Protein AF-A0A8S0SWW7-F1 (afdb_monomer)

Foldseek 3Di:
DDDPDPDLVVLVVVLVVLLVVLLVVLVVVVVPPPLSVQSVPDDDLVSNLVSLVCLLCVAPDDDPDDDDDDRDHHCCVVPVPSNLSSVLSQLSSCLNPVVSCVVCVVVLLVQCPDPDPVSVQSSLSSNLSCCLRPNVPPCPVSLVVQCVPPDPSSNVSSVVSVVVSVCSVPVD

Sequence (172 aa):
MYFVNENKMVYLWQVEAHVKALKTLCKRKALHSKEAESLTSATDLKAIAPVLYAIITSGSSDRKSNRLPGAALPLKQIAPSMYIQAWLTMGKICLADGKLAKRYLPLFGQLMQTDCAALRNNIVVMMTDFCVLYCSGCYMSKITKCLRDTRELVRRQTFILLSRLLQSIYVK

Secondary structure (DSSP, 8-state):
-------HHHHHHHHHHHHHHHHHHHHHTT---HHHHHHHH--SHHHHHHHHHHHHHTT-S---S---S--PPPHHHH-HHHHHHHHHHHHHHHHH-HHHHHHHHHHHHHHTTSS-HHHHHHHHHHHHHHHHHT-TTTTHHHHHHGGG-SSHHHHHHHHHHHHHHHHHHH--

Nearest PDB structures (foldseek):
  6igx-assembly2_D  TM=5.937E-01  e=4.241E-02  Homo sapiens
  9c5c-assembly1_B  TM=6.967E-01  e=8.142E-01  Homo sapiens
  8d9w-assembly1_A  TM=5.969E-01  e=5.055E-01  Homo sapiens
  8d9w-assembly1_K  TM=5.790E-01  e=1.745E+00  Mus musculus
  8d9w-assembly1_O  TM=5.790E-01  e=3.243E+00  Mus musculus

Organism: NCBI:txid158383

Solvent-accessible surface area (backbone atoms only — not comparable to full-atom values): 10134 Å² total; per-residue (Å²): 135,86,77,90,66,99,42,74,68,60,53,50,59,52,36,53,53,45,50,51,52,50,43,51,50,40,62,73,66,66,50,85,45,72,49,49,55,51,50,62,71,44,86,48,70,81,61,37,47,62,39,48,51,46,58,70,48,75,46,68,72,90,71,92,74,84,93,80,93,81,76,74,67,29,41,63,73,76,36,47,68,56,41,48,50,47,52,52,43,49,49,44,51,23,77,75,32,68,72,54,25,71,72,49,49,69,57,53,66,55,46,56,71,47,90,52,60,72,51,19,40,55,43,50,55,52,53,53,54,44,25,76,76,77,40,84,56,88,53,50,74,64,52,56,55,36,57,72,43,94,48,66,70,35,19,56,52,39,49,56,51,50,56,51,51,52,48,69,68,67,77,112

Radius of gyration: 16.86 Å; Cα contacts (8 Å, |Δi|>4): 150; chains: 1; b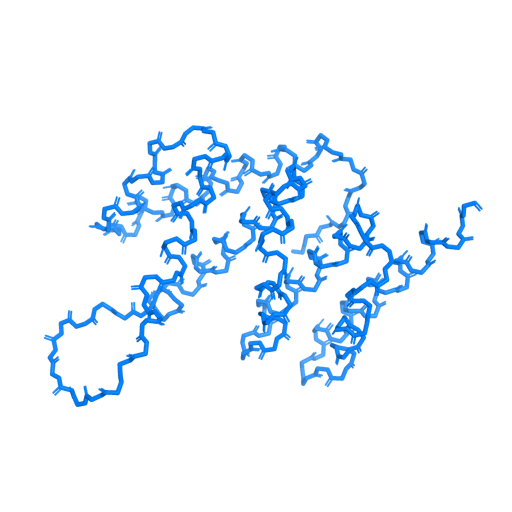ounding box: 37×38×47 Å

InterPro domains:
  IPR016024 Armadillo-type fold [SSF48371] (42-167)
  IPR026971 Condensin subunit 1/Condensin-2 complex subunit D3 [PTHR14222] (34-172)

Mean predicted aligned error: 10.35 Å

pLDDT: mean 74.05, std 16.16, range [31.73, 95.81]

Structure (mmCIF, N/CA/C/O backbone):
data_AF-A0A8S0SWW7-F1
#
_entry.id   AF-A0A8S0SWW7-F1
#
loop_
_atom_site.group_PDB
_atom_site.id
_atom_site.type_symbol
_atom_site.label_atom_id
_atom_site.label_alt_id
_atom_site.label_comp_id
_atom_site.label_asym_id
_atom_site.label_entity_id
_atom_site.label_seq_id
_atom_site.pdbx_PDB_ins_code
_atom_site.Cartn_x
_atom_site.Cartn_y
_atom_site.Cartn_z
_atom_site.occupancy
_atom_site.B_iso_or_equiv
_atom_site.auth_seq_id
_atom_site.auth_comp_id
_atom_site.auth_asym_id
_atom_site.auth_atom_id
_atom_site.pdbx_PDB_model_num
ATOM 1 N N . MET A 1 1 ? -9.963 -0.742 -9.431 1.00 32.47 1 MET A N 1
ATOM 2 C CA . MET A 1 1 ? -8.756 -0.538 -10.256 1.00 32.47 1 MET A CA 1
ATOM 3 C C . MET A 1 1 ? -8.326 0.902 -10.017 1.00 32.47 1 MET A C 1
ATOM 5 O O . MET A 1 1 ? -9.074 1.793 -10.388 1.00 32.47 1 MET A O 1
ATOM 9 N N . TYR A 1 2 ? -7.267 1.140 -9.239 1.00 38.44 2 TYR A N 1
ATOM 10 C CA . TYR A 1 2 ? -6.827 2.503 -8.915 1.00 38.44 2 TYR A CA 1
ATOM 11 C C . TYR A 1 2 ? -5.822 2.955 -9.975 1.00 38.44 2 TYR A C 1
ATOM 13 O O . TYR A 1 2 ? -4.839 2.263 -10.227 1.00 38.44 2 TYR A O 1
ATOM 21 N N . PHE A 1 3 ? -6.138 4.063 -10.642 1.00 34.16 3 PHE A N 1
ATOM 22 C CA . PHE A 1 3 ? -5.290 4.690 -11.647 1.00 34.16 3 PHE A CA 1
ATOM 23 C C . PHE A 1 3 ? -4.142 5.430 -10.955 1.00 34.16 3 PHE A C 1
ATOM 25 O O . PHE A 1 3 ? -4.388 6.252 -10.077 1.00 34.16 3 PHE A O 1
ATOM 32 N N . VAL A 1 4 ? -2.913 5.127 -11.379 1.00 41.06 4 VAL A N 1
ATOM 33 C CA . VAL A 1 4 ? -1.721 5.963 -11.174 1.00 41.06 4 VAL A CA 1
ATOM 34 C C . VAL A 1 4 ? -2.022 7.298 -11.850 1.00 41.06 4 VAL A C 1
ATOM 36 O O . VAL A 1 4 ? -2.254 7.305 -13.059 1.00 41.06 4 VAL A O 1
ATOM 39 N N . ASN A 1 5 ? -2.132 8.394 -11.099 1.00 43.56 5 ASN A N 1
ATOM 40 C CA . ASN A 1 5 ? -2.507 9.689 -11.667 1.00 43.56 5 ASN A CA 1
ATOM 41 C C . ASN A 1 5 ? -1.547 10.769 -11.171 1.00 43.56 5 ASN A C 1
ATOM 43 O O . ASN A 1 5 ? -1.406 10.970 -9.975 1.00 43.56 5 ASN A O 1
ATOM 47 N N . GLU A 1 6 ? -0.872 11.467 -12.075 1.00 46.91 6 GLU A N 1
ATOM 48 C CA . GLU A 1 6 ? 0.275 12.342 -11.785 1.00 46.91 6 GLU A CA 1
ATOM 49 C C . GLU A 1 6 ? -0.088 13.708 -11.163 1.00 46.91 6 GLU A C 1
ATOM 51 O O . GLU A 1 6 ? 0.743 14.608 -11.107 1.00 46.91 6 GLU A O 1
ATOM 56 N N . ASN A 1 7 ? -1.304 13.892 -10.635 1.00 50.66 7 ASN A N 1
ATOM 57 C CA . ASN A 1 7 ? -1.750 15.182 -10.104 1.00 50.66 7 ASN A CA 1
ATOM 58 C C . ASN A 1 7 ? -1.956 15.166 -8.584 1.00 50.66 7 ASN A C 1
ATOM 60 O O . ASN A 1 7 ? -2.885 14.544 -8.070 1.00 50.66 7 ASN A O 1
ATOM 64 N N . LYS A 1 8 ? -1.143 15.941 -7.852 1.00 50.66 8 LYS A N 1
ATOM 65 C CA . LYS A 1 8 ? -1.234 16.131 -6.387 1.00 50.66 8 LYS A CA 1
ATOM 66 C C . LYS A 1 8 ? -2.640 16.536 -5.913 1.00 50.66 8 LYS A C 1
ATOM 68 O O . LYS A 1 8 ? -3.095 16.070 -4.872 1.00 50.66 8 LYS A O 1
ATOM 73 N N . MET A 1 9 ? -3.349 17.340 -6.709 1.00 46.84 9 MET A N 1
ATOM 74 C CA . MET A 1 9 ? -4.752 17.700 -6.467 1.00 46.84 9 MET A CA 1
ATOM 75 C C . MET A 1 9 ? -5.691 16.490 -6.557 1.00 46.84 9 MET A C 1
ATOM 77 O O . MET A 1 9 ? -6.542 16.313 -5.692 1.00 46.84 9 MET A O 1
ATOM 81 N N . VAL A 1 10 ? -5.505 15.606 -7.542 1.00 58.78 10 VAL A N 1
ATOM 82 C CA . VAL A 1 10 ? -6.309 14.380 -7.681 1.00 58.78 10 VAL A CA 1
ATOM 83 C C . VAL A 1 10 ? -6.112 13.470 -6.469 1.00 58.78 10 VAL A C 1
ATOM 85 O O . VAL A 1 10 ? -7.095 12.945 -5.948 1.00 58.78 10 VAL A O 1
ATOM 88 N N . TYR A 1 11 ? -4.880 13.342 -5.960 1.00 58.19 11 TYR A N 1
ATOM 89 C CA . TYR A 1 11 ? -4.613 12.561 -4.749 1.00 58.19 11 TYR A CA 1
ATOM 90 C C . TYR A 1 11 ? -5.378 13.091 -3.535 1.00 58.19 11 TYR A C 1
ATOM 92 O O . TYR A 1 11 ? -5.984 12.290 -2.831 1.00 58.19 11 TYR A O 1
ATOM 100 N N . LEU A 1 12 ? -5.413 14.409 -3.311 1.00 56.25 12 LEU A N 1
ATOM 101 C CA . LEU A 1 12 ? -6.102 15.005 -2.161 1.00 56.25 12 LEU A CA 1
ATOM 102 C C . LEU A 1 12 ? -7.618 14.741 -2.188 1.00 56.25 12 LEU A C 1
ATOM 104 O O . LEU A 1 12 ? -8.163 14.216 -1.217 1.00 56.25 12 LEU A O 1
ATOM 108 N N . TRP A 1 13 ? -8.280 14.976 -3.325 1.00 62.66 13 TRP A N 1
ATOM 109 C CA . TRP A 1 13 ? -9.707 14.657 -3.503 1.00 62.66 13 TRP A CA 1
ATOM 110 C C . TRP A 1 13 ? -9.996 13.164 -3.300 1.00 62.66 13 TRP A C 1
ATOM 112 O O . TRP A 1 13 ? -11.004 12.765 -2.709 1.00 62.66 13 TRP A O 1
ATOM 122 N N . GLN A 1 14 ? -9.080 12.307 -3.748 1.00 64.12 14 GLN A N 1
ATOM 123 C CA . GLN A 1 14 ? -9.206 10.869 -3.564 1.00 64.12 14 GLN A CA 1
ATOM 124 C C . GLN A 1 14 ? -8.931 10.421 -2.121 1.00 64.12 14 GLN A C 1
ATOM 126 O O . GLN A 1 14 ? -9.461 9.387 -1.708 1.00 64.12 14 GLN A O 1
ATOM 131 N N . VAL A 1 15 ? -8.098 11.144 -1.363 1.00 66.69 15 VAL A N 1
ATOM 132 C CA . VAL A 1 15 ? -7.886 10.927 0.078 1.00 66.69 15 VAL A CA 1
ATOM 133 C C . VAL A 1 15 ? -9.182 11.233 0.815 1.00 66.69 15 VAL A C 1
ATOM 135 O O . VAL A 1 15 ? -9.668 10.380 1.553 1.00 66.69 15 VAL A O 1
ATOM 138 N N . GLU A 1 16 ? -9.780 12.399 0.571 1.00 67.81 16 GLU A N 1
ATOM 139 C CA . GLU A 1 16 ? -11.014 12.827 1.238 1.00 67.81 16 GLU A CA 1
ATOM 140 C C . GLU A 1 16 ? -12.172 11.857 0.985 1.00 67.81 16 GLU A C 1
ATOM 142 O O . GLU A 1 16 ? -12.858 11.446 1.926 1.00 67.81 16 GLU A O 1
ATOM 147 N N . ALA A 1 17 ? -12.341 11.402 -0.260 1.00 73.81 17 ALA A N 1
ATOM 148 C CA . ALA A 1 17 ? -13.349 10.402 -0.606 1.00 73.81 17 ALA A CA 1
ATOM 149 C C . ALA A 1 17 ? -13.137 9.075 0.148 1.00 73.81 17 ALA A C 1
ATOM 151 O O . ALA A 1 17 ? -14.093 8.487 0.661 1.00 73.81 17 ALA A O 1
ATOM 152 N N . HIS A 1 18 ? -11.887 8.615 0.258 1.00 70.19 18 HIS A N 1
ATOM 153 C CA . HIS A 1 18 ? -11.550 7.379 0.969 1.00 70.19 18 HIS A CA 1
ATOM 154 C C . HIS A 1 18 ? -11.732 7.500 2.479 1.00 70.19 18 HIS A C 1
ATOM 156 O O . HIS A 1 18 ? -12.319 6.609 3.095 1.00 70.19 18 HIS A O 1
ATOM 162 N N . VAL A 1 19 ? -11.298 8.614 3.069 1.00 72.25 19 VAL A N 1
ATOM 163 C CA . VAL A 1 19 ? -11.515 8.915 4.487 1.00 72.25 19 VAL A CA 1
ATOM 164 C C . VAL A 1 19 ? -13.015 8.956 4.783 1.00 72.25 19 VAL A C 1
ATOM 166 O O . VAL A 1 19 ? -13.467 8.331 5.743 1.00 72.25 19 VAL A O 1
ATOM 169 N N . LYS A 1 20 ? -13.813 9.618 3.937 1.00 76.38 20 LYS A N 1
ATOM 170 C CA . LYS A 1 20 ? -15.274 9.680 4.085 1.00 76.38 20 LYS A CA 1
ATOM 171 C C . LYS A 1 20 ? -15.910 8.292 4.008 1.00 76.38 20 LYS A C 1
ATOM 173 O O . LYS A 1 20 ? -16.689 7.939 4.892 1.00 76.38 20 LYS A O 1
ATOM 178 N N . ALA A 1 21 ? -15.536 7.484 3.015 1.00 77.19 21 ALA A N 1
ATOM 179 C CA . ALA A 1 21 ? -16.019 6.110 2.882 1.00 77.19 21 ALA A CA 1
ATOM 180 C C . ALA A 1 21 ? -15.655 5.251 4.104 1.00 77.19 21 ALA A C 1
ATOM 182 O O . ALA A 1 21 ? -16.496 4.504 4.608 1.00 77.19 21 ALA A O 1
ATOM 183 N N . LEU A 1 22 ? -14.432 5.392 4.622 1.00 76.38 22 LEU A N 1
ATOM 184 C CA . LEU A 1 22 ? -13.973 4.658 5.797 1.00 76.38 22 LEU A CA 1
ATOM 185 C C . LEU A 1 22 ? -14.746 5.069 7.058 1.00 76.38 22 LEU A C 1
ATOM 187 O O . LEU A 1 22 ? -15.223 4.195 7.781 1.00 76.38 22 LEU A O 1
ATOM 191 N N . LYS A 1 23 ? -14.980 6.372 7.269 1.00 73.50 23 LYS A N 1
ATOM 192 C CA . LYS A 1 23 ? -15.842 6.875 8.355 1.00 73.50 23 LYS A CA 1
ATOM 193 C C . LYS A 1 23 ? -17.263 6.312 8.255 1.00 73.50 23 LYS A C 1
ATOM 195 O O . LYS A 1 23 ? -17.831 5.898 9.265 1.00 73.50 23 LYS A O 1
ATOM 200 N N . THR A 1 24 ? -17.840 6.255 7.053 1.00 77.81 24 THR A N 1
ATOM 201 C CA . THR A 1 24 ? -19.167 5.656 6.831 1.00 77.81 24 THR A CA 1
ATOM 202 C C . THR A 1 24 ? -19.179 4.159 7.147 1.00 77.81 24 THR A C 1
ATOM 204 O O . THR A 1 24 ? -20.125 3.677 7.771 1.00 77.81 24 THR A O 1
ATOM 207 N N . LEU A 1 25 ? -18.137 3.419 6.760 1.00 71.00 25 LEU A N 1
ATOM 208 C CA . LEU A 1 25 ? -18.019 1.987 7.048 1.00 71.00 25 LEU A CA 1
ATOM 209 C C . LEU A 1 25 ? -17.869 1.705 8.548 1.00 71.00 25 LEU A C 1
ATOM 211 O O . LEU A 1 25 ? -18.527 0.791 9.044 1.00 71.00 25 LEU A O 1
ATOM 215 N N . CYS A 1 26 ? -17.077 2.503 9.271 1.00 71.56 26 CYS A N 1
ATOM 216 C CA . CYS A 1 26 ? -16.950 2.414 10.730 1.00 71.56 26 CYS A CA 1
ATOM 217 C C . CYS A 1 26 ? -18.307 2.580 11.429 1.00 71.56 26 CYS A C 1
ATOM 219 O O . CYS A 1 26 ? -18.654 1.764 12.278 1.00 71.56 26 CYS A O 1
ATOM 221 N N . LYS A 1 27 ? -19.106 3.573 11.008 1.00 69.94 27 LYS A N 1
ATOM 222 C CA . LYS A 1 27 ? -20.463 3.793 11.535 1.00 69.94 27 LYS A CA 1
ATOM 223 C C . LYS A 1 27 ? -21.408 2.626 11.224 1.00 69.94 27 LYS A C 1
ATOM 225 O O . LYS A 1 27 ? -22.126 2.172 12.103 1.00 69.94 27 LYS A O 1
ATOM 230 N N . ARG A 1 28 ? -21.399 2.118 9.983 1.00 66.75 28 ARG A N 1
ATOM 231 C CA . ARG A 1 28 ? -22.310 1.042 9.539 1.00 66.75 28 ARG A CA 1
ATOM 232 C C . ARG A 1 28 ? -22.032 -0.312 10.185 1.00 66.75 28 ARG A C 1
ATOM 234 O O . ARG A 1 28 ? -22.963 -1.083 10.367 1.00 66.75 28 ARG A O 1
ATOM 241 N N . LYS A 1 29 ? -20.771 -0.623 10.492 1.00 65.69 29 LYS A N 1
ATOM 242 C CA . LYS A 1 29 ? -20.392 -1.910 11.096 1.00 65.69 29 LYS A CA 1
ATOM 243 C C . LYS A 1 29 ? -20.474 -1.929 12.626 1.00 65.69 29 LYS A C 1
ATOM 245 O O . LYS A 1 29 ? -20.048 -2.922 13.203 1.00 65.69 29 LYS A O 1
ATOM 250 N N . ALA A 1 30 ? -20.993 -0.865 13.257 1.00 54.81 30 ALA A N 1
ATOM 251 C CA . ALA A 1 30 ? -21.067 -0.723 14.715 1.00 54.81 30 ALA A CA 1
ATOM 252 C C . ALA A 1 30 ? -19.747 -1.125 15.401 1.00 54.81 30 ALA A C 1
ATOM 254 O O . ALA A 1 30 ? -19.730 -1.815 16.420 1.00 54.81 30 ALA A O 1
ATOM 255 N N . LEU A 1 31 ? -18.612 -0.738 14.800 1.00 59.66 31 LEU A N 1
ATOM 256 C CA . LEU A 1 31 ? -17.312 -0.947 15.423 1.00 59.66 31 LEU A CA 1
ATOM 257 C C . LEU A 1 31 ? -17.232 0.023 16.610 1.00 59.66 31 LEU A C 1
ATOM 259 O O . LEU A 1 31 ? -16.784 1.153 16.458 1.00 59.66 31 LEU A O 1
ATOM 263 N N . HIS A 1 32 ? -17.666 -0.420 17.788 1.00 55.09 32 HIS A N 1
ATOM 264 C CA . HIS A 1 32 ? -17.579 0.322 19.053 1.00 55.09 32 HIS A CA 1
ATOM 265 C C . HIS A 1 32 ? -16.147 0.348 19.620 1.00 55.09 32 HIS A C 1
ATOM 267 O O . HIS A 1 32 ? -15.935 0.389 20.829 1.00 55.09 32 HIS A O 1
ATOM 273 N N . SER A 1 33 ? -15.133 0.287 18.750 1.00 58.62 33 SER A N 1
ATOM 274 C CA . SER A 1 33 ? -13.765 0.568 19.172 1.00 58.62 33 SER A CA 1
ATOM 275 C C . SER A 1 33 ? -13.641 2.074 19.385 1.00 58.62 33 SER A C 1
ATOM 277 O O . SER A 1 33 ? -13.964 2.863 18.494 1.00 58.62 33 SER A O 1
ATOM 279 N N . LYS A 1 34 ? -13.083 2.466 20.534 1.00 60.16 34 LYS A N 1
ATOM 280 C CA . LYS A 1 34 ? -12.667 3.841 20.856 1.00 60.16 34 LYS A CA 1
ATOM 281 C C . LYS A 1 34 ? -11.856 4.490 19.719 1.00 60.16 34 LYS A C 1
ATOM 283 O O . LYS A 1 34 ? -11.885 5.703 19.520 1.00 60.16 34 LYS A O 1
ATOM 288 N N . GLU A 1 35 ? -11.150 3.678 18.935 1.00 62.62 35 GLU A N 1
ATOM 289 C CA . GLU A 1 35 ? -10.338 4.109 17.798 1.00 62.62 35 GLU A CA 1
ATOM 290 C C . GLU A 1 35 ? -11.202 4.464 16.575 1.00 62.62 35 GLU A C 1
ATOM 292 O O . GLU A 1 35 ? -10.906 5.424 15.865 1.00 62.62 35 GLU A O 1
ATOM 297 N N . ALA A 1 36 ? -12.302 3.741 16.339 1.00 60.88 36 ALA A N 1
ATOM 298 C CA . ALA A 1 36 ? -13.246 4.043 15.263 1.00 60.88 36 ALA A CA 1
ATOM 299 C C . ALA A 1 36 ? -14.016 5.345 15.538 1.00 60.88 36 ALA A C 1
ATOM 301 O O . ALA A 1 36 ? -14.228 6.141 14.622 1.00 60.88 36 ALA A O 1
ATOM 302 N N . GLU A 1 37 ? -14.363 5.605 16.799 1.00 61.50 37 GLU A N 1
ATOM 303 C CA . GLU A 1 37 ? -14.939 6.883 17.234 1.00 61.50 37 GLU A CA 1
ATOM 304 C C . GLU A 1 37 ? -13.941 8.033 17.038 1.00 61.50 37 GLU A C 1
ATOM 306 O O . GLU A 1 37 ? -14.280 9.049 16.425 1.00 61.50 37 GLU A O 1
ATOM 311 N N . SER A 1 38 ? -12.678 7.831 17.431 1.00 65.38 38 SER A N 1
ATOM 312 C CA . SER A 1 38 ? -11.591 8.788 17.185 1.00 65.38 38 SER A CA 1
ATOM 313 C C . SER A 1 38 ? -11.365 9.062 15.690 1.00 65.38 38 SER A C 1
ATOM 315 O O . SER A 1 38 ? -11.102 10.199 15.297 1.00 65.38 38 SER A O 1
ATOM 317 N N . LEU A 1 39 ? -11.544 8.059 14.824 1.00 68.06 39 LEU A N 1
ATOM 318 C CA . LEU A 1 39 ? -11.455 8.249 13.375 1.00 68.06 39 LEU A CA 1
ATOM 319 C C . LEU A 1 39 ? -12.606 9.111 12.841 1.00 68.06 39 LEU A C 1
ATOM 321 O O . LEU A 1 39 ? -12.414 9.877 11.896 1.00 68.06 39 LEU A O 1
ATOM 325 N N . THR A 1 40 ? -13.806 9.013 13.423 1.00 64.06 40 THR A N 1
ATOM 326 C CA . THR A 1 40 ? -14.938 9.844 12.987 1.00 64.06 40 THR A CA 1
ATOM 327 C C . THR A 1 40 ? -14.747 11.322 13.324 1.00 64.06 40 THR A C 1
ATOM 329 O O . THR A 1 40 ? -15.092 12.159 12.480 1.00 64.06 40 THR A O 1
ATOM 332 N N . SER A 1 41 ? -14.137 11.636 14.472 1.00 65.75 41 SER A N 1
ATOM 333 C CA . SER A 1 41 ? -13.892 13.008 14.938 1.00 65.75 41 SER A CA 1
ATOM 334 C C . SER A 1 41 ? -12.636 13.664 14.351 1.00 65.75 41 SER A C 1
ATOM 336 O O . SER A 1 41 ? -12.561 14.888 14.310 1.00 65.75 41 SER A O 1
ATOM 338 N N . ALA A 1 42 ? -11.675 12.891 13.836 1.00 66.25 42 ALA A N 1
ATOM 339 C CA . ALA A 1 42 ? -10.458 13.441 13.238 1.00 66.25 42 ALA A CA 1
ATOM 340 C C . ALA A 1 42 ? -10.733 14.183 11.911 1.00 66.25 42 ALA A C 1
ATOM 342 O O . ALA A 1 42 ? -11.348 13.630 10.994 1.00 66.25 42 ALA A O 1
ATOM 343 N N . THR A 1 43 ? -10.262 15.426 11.788 1.00 67.88 43 THR A N 1
ATOM 344 C CA . THR A 1 43 ? -10.465 16.293 10.607 1.00 67.88 43 THR A CA 1
ATOM 345 C C . THR A 1 43 ? -9.197 16.526 9.783 1.00 67.88 43 THR A C 1
ATOM 347 O O . THR A 1 43 ? -9.306 16.749 8.582 1.00 67.88 43 THR A O 1
ATOM 350 N N . ASP A 1 44 ? -8.009 16.411 10.385 1.00 73.81 44 ASP A N 1
ATOM 351 C CA . ASP A 1 44 ? -6.708 16.595 9.722 1.00 73.81 44 ASP A CA 1
ATOM 352 C C . ASP A 1 44 ? -6.017 15.246 9.437 1.00 73.81 44 ASP A C 1
ATOM 354 O O . ASP A 1 44 ? -6.021 14.334 10.270 1.00 73.81 44 ASP A O 1
ATOM 358 N N . LEU A 1 45 ? -5.360 15.127 8.279 1.00 70.12 45 LEU A N 1
ATOM 359 C CA . LEU A 1 45 ? -4.600 13.948 7.845 1.00 70.12 45 LEU A CA 1
ATOM 360 C C . LEU A 1 45 ? -3.537 13.533 8.872 1.00 70.12 45 LEU A C 1
ATOM 362 O O . LEU A 1 45 ? -3.328 12.337 9.099 1.00 70.12 45 LEU A O 1
ATOM 366 N N . LYS A 1 46 ? -2.904 14.510 9.535 1.00 74.44 46 LYS A N 1
ATOM 367 C CA . LYS A 1 46 ? -1.896 14.259 10.579 1.00 74.44 46 LYS A CA 1
ATOM 368 C C . LYS A 1 46 ? -2.480 13.608 11.830 1.00 74.44 46 LYS A C 1
ATOM 370 O O . LYS A 1 46 ? -1.795 12.810 12.463 1.00 74.44 46 LYS A O 1
ATOM 375 N N . ALA A 1 47 ? -3.732 13.917 12.164 1.00 78.50 47 ALA A N 1
ATOM 376 C CA . ALA A 1 47 ? -4.453 13.284 13.265 1.00 78.50 47 ALA A CA 1
ATOM 377 C C . ALA A 1 47 ? -5.034 11.921 12.852 1.00 78.50 47 ALA A C 1
ATOM 379 O O . ALA A 1 47 ? -5.093 10.998 13.661 1.00 78.50 47 ALA A O 1
ATOM 380 N N . ILE A 1 48 ? -5.409 11.768 11.578 1.00 79.06 48 ILE A N 1
ATOM 381 C CA . ILE A 1 48 ? -5.985 10.530 11.037 1.00 79.06 48 ILE A CA 1
ATOM 382 C C . ILE A 1 48 ? -4.940 9.407 10.952 1.00 79.06 48 ILE A C 1
ATOM 384 O O . ILE A 1 48 ? -5.261 8.262 11.271 1.00 79.06 48 ILE A O 1
ATOM 388 N N . ALA A 1 49 ? -3.697 9.693 10.548 1.00 82.06 49 ALA A N 1
ATOM 389 C CA . ALA A 1 49 ? -2.682 8.651 10.351 1.00 82.06 49 ALA A CA 1
ATOM 390 C C . ALA A 1 49 ? -2.385 7.815 11.621 1.00 82.06 49 ALA A C 1
ATOM 392 O O . ALA A 1 49 ? -2.469 6.588 11.541 1.00 82.06 49 ALA A O 1
ATOM 393 N N . PRO A 1 50 ? -2.112 8.398 12.805 1.00 82.00 50 PRO A N 1
ATOM 394 C CA . PRO A 1 50 ? -1.904 7.622 14.030 1.00 82.00 50 PRO A CA 1
ATOM 395 C C . PRO A 1 50 ? -3.114 6.764 14.418 1.00 82.00 50 PRO A C 1
ATOM 397 O O . PRO A 1 50 ? -2.942 5.613 14.814 1.00 82.00 50 PRO A O 1
ATOM 400 N N . VAL A 1 51 ? -4.330 7.295 14.251 1.00 80.19 51 VAL A N 1
ATOM 401 C CA . VAL A 1 51 ? -5.577 6.574 14.551 1.00 80.19 51 VAL A CA 1
ATOM 402 C C . VAL A 1 51 ? -5.760 5.390 13.601 1.00 80.19 51 VAL A C 1
ATOM 404 O O . VAL A 1 51 ? -6.033 4.279 14.047 1.00 80.19 51 VAL A O 1
ATOM 407 N N . LEU A 1 52 ? -5.535 5.585 12.298 1.00 81.56 52 LEU A N 1
ATOM 408 C CA . LEU A 1 52 ? -5.557 4.492 11.321 1.00 81.56 52 LEU A CA 1
ATOM 409 C C . LEU A 1 52 ? -4.516 3.425 11.640 1.00 81.56 52 LEU A C 1
ATOM 411 O O . LEU A 1 52 ? -4.816 2.238 11.547 1.00 81.56 52 LEU A O 1
ATOM 415 N N . TYR A 1 53 ? -3.306 3.830 12.022 1.00 82.94 53 TYR A N 1
ATOM 416 C CA . TYR A 1 53 ? -2.261 2.885 12.395 1.00 82.94 53 TYR A CA 1
ATOM 417 C C . TYR A 1 53 ? -2.665 2.046 13.614 1.00 82.94 53 TYR A C 1
ATOM 419 O O . TYR A 1 53 ? -2.504 0.826 13.585 1.00 82.94 53 TYR A O 1
ATOM 427 N N . ALA A 1 54 ? -3.247 2.671 14.642 1.00 80.62 54 ALA A N 1
ATOM 428 C CA . ALA A 1 54 ? -3.765 1.964 15.811 1.00 80.62 54 ALA A CA 1
ATOM 429 C C . ALA A 1 54 ? -4.847 0.949 15.409 1.00 80.62 54 ALA A C 1
ATOM 431 O O . ALA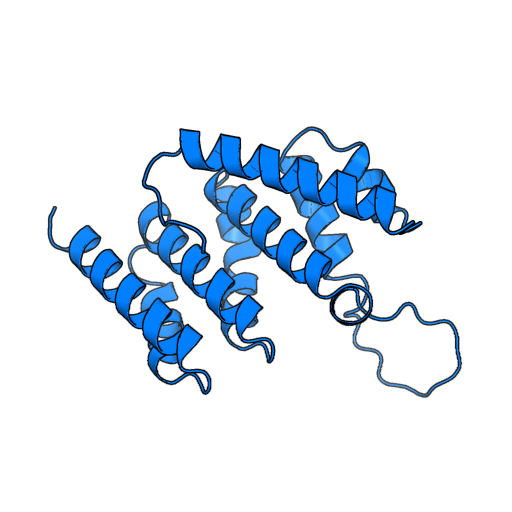 A 1 54 ? -4.703 -0.229 15.706 1.00 80.62 54 ALA A O 1
ATOM 432 N N . ILE A 1 55 ? -5.833 1.358 14.603 1.00 76.81 55 ILE A N 1
ATOM 433 C CA . ILE A 1 55 ? -6.901 0.479 14.084 1.00 76.81 55 ILE A CA 1
ATOM 434 C C . ILE A 1 55 ? -6.341 -0.723 13.304 1.00 76.81 55 ILE A C 1
ATOM 436 O O . ILE A 1 55 ? -6.852 -1.839 13.386 1.00 76.81 55 ILE A O 1
ATOM 440 N N . ILE A 1 56 ? -5.295 -0.503 12.507 1.00 80.56 56 ILE A N 1
ATOM 441 C CA . ILE A 1 56 ? -4.663 -1.549 11.695 1.00 80.56 56 ILE A CA 1
ATOM 442 C C . ILE A 1 56 ? -3.880 -2.546 12.565 1.00 80.56 56 ILE A C 1
ATOM 444 O O . ILE A 1 56 ? -3.808 -3.728 12.215 1.00 80.56 56 ILE A O 1
ATOM 448 N N . THR A 1 57 ? -3.280 -2.076 13.663 1.00 77.25 57 THR A N 1
ATOM 449 C CA . THR A 1 57 ? -2.350 -2.843 14.512 1.00 77.25 57 THR A CA 1
ATOM 450 C C . THR A 1 57 ? -2.957 -3.342 15.824 1.00 77.25 57 THR A C 1
ATOM 452 O O . THR A 1 57 ? -2.345 -4.186 16.479 1.00 77.25 57 THR A O 1
ATOM 455 N N . SER A 1 58 ? -4.182 -2.938 16.176 1.00 65.12 58 SER A N 1
ATOM 456 C CA . SER A 1 58 ? -4.871 -3.280 17.434 1.00 65.12 58 SER A CA 1
ATOM 457 C C . SER A 1 58 ? -5.255 -4.763 17.604 1.00 65.12 58 SER A C 1
ATOM 459 O O . SER A 1 58 ? -5.988 -5.123 18.517 1.00 65.12 58 SER A O 1
ATOM 461 N N . GLY A 1 59 ? -4.694 -5.663 16.790 1.00 53.38 59 GLY A N 1
ATOM 462 C CA . GLY A 1 59 ? -4.780 -7.116 16.966 1.00 53.38 59 GLY A CA 1
ATOM 463 C C . GLY A 1 59 ? -3.485 -7.877 16.668 1.00 53.38 59 GLY A C 1
ATOM 464 O O . GLY A 1 59 ? -3.541 -9.088 16.478 1.00 53.38 59 GLY A O 1
ATOM 465 N N . SER A 1 60 ? -2.333 -7.202 16.573 1.00 48.25 60 SER A N 1
ATOM 466 C CA . SER A 1 60 ? -1.039 -7.831 16.259 1.00 48.25 60 SER A CA 1
ATOM 467 C C . SER A 1 60 ? -0.036 -7.796 17.416 1.00 48.25 60 SER A C 1
ATOM 469 O O . SER A 1 60 ? 1.168 -7.777 17.166 1.00 48.25 60 SER A O 1
ATOM 471 N N . SER A 1 61 ? -0.490 -7.753 18.673 1.00 40.84 61 SER A N 1
ATOM 472 C CA . SER A 1 61 ? 0.417 -8.062 19.777 1.00 40.84 61 SER A CA 1
ATOM 473 C C . SER A 1 61 ? 0.707 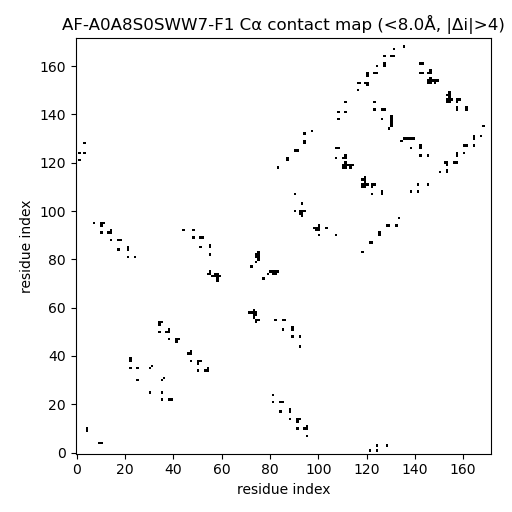-9.561 19.747 1.00 40.84 61 SER A C 1
ATOM 475 O O . SER A 1 61 ? -0.207 -10.384 19.792 1.00 40.84 61 SER A O 1
ATOM 477 N N . ASP A 1 62 ? 1.985 -9.914 19.611 1.00 40.22 62 ASP A N 1
ATOM 478 C CA . ASP A 1 62 ? 2.496 -11.268 19.803 1.00 40.22 62 ASP A CA 1
ATOM 479 C C . ASP A 1 62 ? 1.907 -11.857 21.093 1.00 40.22 62 ASP A C 1
ATOM 481 O O . ASP A 1 62 ? 2.314 -11.504 22.201 1.00 40.22 62 ASP A O 1
ATOM 485 N N . ARG A 1 63 ? 0.919 -12.747 20.969 1.00 37.19 63 ARG A N 1
ATOM 486 C CA . ARG A 1 63 ? 0.383 -13.499 22.105 1.00 37.19 63 ARG A CA 1
ATOM 487 C C . ARG A 1 63 ? 0.629 -14.978 21.878 1.00 37.19 63 ARG A C 1
ATOM 489 O O . ARG A 1 63 ? -0.216 -15.733 21.405 1.00 37.19 63 ARG A O 1
ATOM 496 N N . LYS A 1 64 ? 1.831 -15.392 22.270 1.00 47.41 64 LYS A N 1
ATOM 497 C CA . LYS A 1 64 ? 2.086 -16.763 22.701 1.00 47.41 64 LYS A CA 1
ATOM 498 C C . LYS A 1 64 ? 1.248 -16.987 23.972 1.00 47.41 64 LYS A C 1
ATOM 500 O O . LYS A 1 64 ? 1.545 -16.370 24.988 1.00 47.41 64 LYS A O 1
ATOM 505 N N . SER A 1 65 ? 0.190 -17.799 23.881 1.00 44.94 65 SER A N 1
ATOM 506 C CA . SER A 1 65 ? -0.400 -18.649 24.944 1.00 44.94 65 SER A CA 1
ATOM 507 C C . SER A 1 65 ? -1.938 -18.725 24.889 1.00 44.94 65 SER A C 1
ATOM 509 O O . SER A 1 65 ? -2.626 -17.716 25.006 1.00 44.94 65 SER A O 1
ATOM 511 N N . ASN A 1 66 ? -2.405 -19.966 24.698 1.00 31.73 66 ASN A N 1
ATOM 512 C CA . ASN A 1 66 ? -3.635 -20.657 25.115 1.00 31.73 66 ASN A CA 1
ATOM 513 C C . ASN A 1 66 ? -5.004 -19.935 25.152 1.00 31.73 66 ASN A C 1
ATOM 515 O O . ASN A 1 66 ? -5.203 -18.886 25.751 1.00 31.73 66 ASN A O 1
ATOM 519 N N . ARG A 1 67 ? -5.983 -20.599 24.517 1.00 45.28 67 ARG A N 1
ATOM 520 C CA . ARG A 1 67 ? -7.376 -20.179 24.274 1.00 45.28 67 ARG A CA 1
ATOM 521 C C . ARG A 1 67 ? -8.222 -20.027 25.554 1.00 45.28 67 ARG A C 1
ATOM 523 O O . ARG A 1 67 ? -8.135 -20.890 26.417 1.00 45.28 67 ARG A O 1
ATOM 530 N N . LEU A 1 68 ? -9.123 -19.029 25.562 1.00 40.81 68 LEU A N 1
ATOM 531 C CA . LEU A 1 68 ? -10.570 -19.031 25.925 1.00 40.81 68 LEU A CA 1
ATOM 532 C C . LEU A 1 68 ? -11.136 -17.583 25.746 1.00 40.81 68 LEU A C 1
ATOM 534 O O . LEU A 1 68 ? -10.345 -16.666 25.511 1.00 40.81 68 LEU A O 1
ATOM 538 N N . PRO A 1 69 ? -12.469 -17.368 25.669 1.00 42.88 69 PRO A N 1
ATOM 539 C CA . PRO A 1 69 ? -13.101 -16.516 24.658 1.00 42.88 69 PRO A CA 1
ATOM 540 C C . PRO A 1 69 ? -13.292 -15.061 25.109 1.00 42.88 69 PRO A C 1
ATOM 542 O O . PRO A 1 69 ? -13.706 -14.790 26.229 1.00 42.88 69 PRO A O 1
ATOM 545 N N . GLY A 1 70 ? -13.018 -14.123 24.200 1.00 37.28 70 GLY A N 1
ATOM 546 C CA . GLY A 1 70 ? -13.180 -12.680 24.428 1.00 37.28 70 GLY A CA 1
ATOM 547 C C . GLY A 1 70 ? -12.093 -11.806 23.794 1.00 37.28 70 GLY A C 1
ATOM 548 O O . GLY A 1 70 ? -12.166 -10.585 23.869 1.00 37.28 70 GLY A O 1
ATOM 549 N N . ALA A 1 71 ? -11.081 -12.401 23.155 1.00 39.88 71 ALA A N 1
ATOM 550 C CA . ALA A 1 71 ? -10.062 -11.649 22.431 1.00 39.88 71 ALA A CA 1
ATOM 551 C C . ALA A 1 71 ? -10.635 -11.131 21.103 1.00 39.88 71 ALA A C 1
ATOM 553 O O . ALA A 1 71 ? -10.983 -11.924 20.227 1.00 39.88 71 ALA A O 1
ATOM 554 N N . ALA A 1 72 ? -10.737 -9.807 20.963 1.00 45.28 72 ALA A N 1
ATOM 555 C CA . ALA A 1 72 ? -11.074 -9.156 19.704 1.00 45.28 72 ALA A CA 1
ATOM 556 C C . ALA A 1 72 ? -10.177 -9.715 18.588 1.00 45.28 72 ALA A C 1
ATOM 558 O O . ALA A 1 72 ? -8.952 -9.603 18.641 1.00 45.28 72 ALA A O 1
ATOM 559 N N . LEU A 1 73 ? -10.786 -10.380 17.604 1.00 50.75 73 LEU A N 1
ATOM 560 C CA . LEU A 1 73 ? -10.059 -10.903 16.453 1.00 50.75 73 LEU A CA 1
ATOM 561 C C . LEU A 1 73 ? -9.389 -9.727 15.706 1.00 50.75 73 LEU A C 1
ATOM 563 O O . LEU A 1 73 ? -9.948 -8.630 15.660 1.00 50.75 73 LEU A O 1
ATOM 567 N N . PRO A 1 74 ? -8.205 -9.911 15.098 1.00 66.69 74 PRO A N 1
ATOM 568 C CA . PRO A 1 74 ? -7.537 -8.840 14.364 1.00 66.69 74 PRO A CA 1
ATOM 569 C C . PRO A 1 74 ? -8.466 -8.225 13.310 1.00 66.69 74 PRO A C 1
ATOM 571 O O . PRO A 1 74 ? -9.207 -8.956 12.648 1.00 66.69 74 PRO A O 1
ATOM 574 N N . LEU A 1 75 ? -8.402 -6.905 13.078 1.00 69.12 75 LEU A N 1
ATOM 575 C CA . LEU A 1 75 ? -9.250 -6.222 12.082 1.00 69.12 75 LEU A CA 1
ATOM 576 C C . LEU A 1 75 ? -9.183 -6.890 10.698 1.00 69.12 75 LEU A C 1
ATOM 578 O O . LEU A 1 75 ? -10.184 -6.962 9.985 1.00 69.12 75 LEU A O 1
ATOM 582 N N . LYS A 1 76 ? -8.011 -7.435 10.348 1.00 72.31 76 LYS A N 1
ATOM 583 C CA . LYS A 1 76 ? -7.789 -8.237 9.138 1.00 72.31 76 LYS A CA 1
ATOM 584 C C . LYS A 1 76 ? -8.770 -9.414 9.012 1.00 72.31 76 LYS A C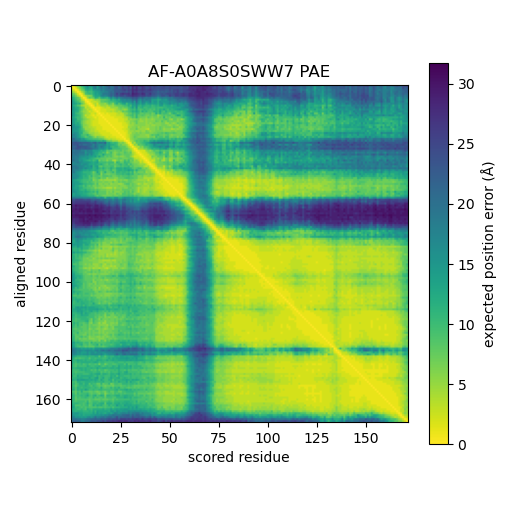 1
ATOM 586 O O . LYS A 1 76 ? -9.150 -9.741 7.896 1.00 72.31 76 LYS A O 1
ATOM 591 N N . GLN A 1 77 ? -9.165 -10.034 10.124 1.00 70.75 77 GLN A N 1
ATOM 592 C CA . GLN A 1 77 ? -10.071 -11.185 10.188 1.00 70.75 77 GLN A CA 1
ATOM 593 C C . GLN A 1 77 ? -11.539 -10.766 10.357 1.00 70.75 77 GLN A C 1
ATOM 595 O O . GLN A 1 77 ? -12.397 -11.306 9.667 1.00 70.75 77 GLN A O 1
ATOM 600 N N . ILE A 1 78 ? -11.834 -9.777 11.211 1.00 68.38 78 ILE A N 1
ATOM 601 C CA . ILE A 1 78 ? -13.218 -9.309 11.453 1.00 68.38 78 ILE A CA 1
ATOM 602 C C . ILE A 1 78 ? -13.774 -8.560 10.239 1.00 68.38 78 ILE A C 1
ATOM 604 O O . ILE A 1 78 ? -14.936 -8.701 9.853 1.00 68.38 78 ILE A O 1
ATOM 608 N N . ALA A 1 79 ? -12.948 -7.709 9.637 1.00 74.31 79 ALA A N 1
ATOM 609 C CA . ALA A 1 79 ? -13.360 -6.837 8.553 1.00 74.31 79 ALA A CA 1
ATOM 610 C C . ALA A 1 79 ? -12.236 -6.694 7.512 1.00 74.31 79 ALA A C 1
ATOM 612 O O . ALA A 1 79 ? -11.665 -5.607 7.372 1.00 74.31 79 ALA A O 1
ATOM 613 N N . PRO A 1 80 ? -11.964 -7.746 6.711 1.00 75.56 80 PRO A N 1
ATOM 614 C CA . PRO A 1 80 ? -10.895 -7.737 5.708 1.00 75.56 80 PRO A CA 1
ATOM 615 C C . PRO A 1 80 ? -10.984 -6.549 4.739 1.00 75.56 80 PRO A C 1
ATOM 617 O O . PRO A 1 80 ? -9.975 -5.945 4.381 1.00 75.56 80 PRO A O 1
ATOM 620 N N . SER A 1 81 ? -12.203 -6.157 4.354 1.00 77.31 81 SER A N 1
ATOM 621 C CA . SER A 1 81 ? -12.435 -4.992 3.498 1.00 77.31 81 SER A CA 1
ATOM 622 C C . SER A 1 81 ? -12.040 -3.673 4.165 1.00 77.31 81 SER A C 1
ATOM 624 O O . SER A 1 81 ? -11.438 -2.823 3.513 1.00 77.31 81 SER A O 1
ATOM 626 N N . MET A 1 82 ? -12.318 -3.506 5.462 1.00 76.75 82 MET A N 1
ATOM 627 C CA . MET A 1 82 ? -11.917 -2.310 6.211 1.00 76.75 82 MET A CA 1
ATOM 628 C C . MET A 1 82 ? -10.410 -2.264 6.414 1.00 76.75 82 MET A C 1
ATOM 630 O O . MET A 1 82 ? -9.820 -1.203 6.258 1.00 76.75 82 MET A O 1
ATOM 634 N N . TYR A 1 83 ? -9.785 -3.408 6.688 1.00 82.50 83 TYR A N 1
ATOM 635 C CA . TYR A 1 83 ? -8.333 -3.509 6.796 1.00 82.50 83 TYR A CA 1
ATOM 636 C C . TYR A 1 83 ? -7.635 -3.053 5.505 1.00 82.50 83 TYR A C 1
ATOM 638 O O . TYR A 1 83 ? -6.718 -2.233 5.546 1.00 82.50 83 TYR A O 1
ATOM 646 N N . ILE A 1 84 ? -8.116 -3.513 4.343 1.00 81.50 84 ILE A N 1
ATOM 647 C CA . ILE A 1 84 ? -7.596 -3.074 3.039 1.00 81.50 84 ILE A CA 1
ATOM 648 C C . ILE A 1 84 ? -7.822 -1.566 2.847 1.00 81.50 84 ILE A C 1
ATOM 650 O O . ILE A 1 84 ? -6.901 -0.854 2.453 1.00 81.50 84 ILE A O 1
ATOM 654 N N . GLN A 1 85 ? -9.021 -1.057 3.145 1.00 80.38 85 GLN A N 1
ATOM 655 C CA . GLN A 1 85 ? -9.342 0.369 2.990 1.00 80.38 85 GLN A CA 1
ATOM 656 C C . GLN A 1 85 ? -8.544 1.279 3.936 1.00 80.38 85 GLN A C 1
ATOM 658 O O . GLN A 1 85 ? -8.168 2.384 3.539 1.00 80.38 85 GLN A O 1
ATOM 663 N N . ALA A 1 86 ? -8.236 0.823 5.150 1.00 84.19 86 ALA A N 1
ATOM 664 C CA . ALA A 1 86 ? -7.402 1.554 6.097 1.00 84.19 86 ALA A CA 1
ATOM 665 C C . ALA A 1 86 ? -5.966 1.693 5.569 1.00 84.19 86 ALA A C 1
ATOM 667 O O . ALA A 1 86 ? -5.426 2.798 5.553 1.00 84.19 86 ALA A O 1
ATOM 668 N N . TRP A 1 87 ? -5.385 0.613 5.032 1.00 86.56 87 TRP A N 1
ATOM 669 C CA . TRP A 1 87 ? -4.065 0.663 4.394 1.00 86.56 87 TRP A CA 1
ATOM 670 C C . TRP A 1 87 ? -4.030 1.533 3.138 1.00 86.56 87 TRP A C 1
ATOM 672 O O . TRP A 1 87 ? -3.081 2.292 2.953 1.00 86.56 87 TRP A O 1
ATOM 682 N N . LEU A 1 88 ? -5.065 1.467 2.294 1.00 83.50 88 LEU A N 1
ATOM 683 C CA . LEU A 1 88 ? -5.182 2.344 1.124 1.00 83.50 88 LEU A CA 1
ATOM 684 C C . LEU A 1 88 ? -5.242 3.819 1.534 1.00 83.50 88 LEU A C 1
ATOM 686 O O . LEU A 1 88 ? -4.561 4.658 0.949 1.00 83.50 88 LEU A O 1
ATOM 690 N N . THR A 1 89 ? -6.037 4.134 2.557 1.00 83.94 89 THR A N 1
ATOM 691 C CA . THR A 1 89 ? -6.143 5.497 3.092 1.00 83.94 89 THR A CA 1
ATOM 692 C C . THR A 1 89 ? -4.806 5.964 3.668 1.00 83.94 89 THR A C 1
ATOM 694 O O . THR A 1 89 ? -4.362 7.064 3.351 1.00 83.94 89 THR A O 1
ATOM 697 N N . MET A 1 90 ? -4.118 5.111 4.435 1.00 87.19 90 MET A N 1
ATOM 698 C CA . MET A 1 90 ? -2.782 5.406 4.960 1.00 87.19 90 MET A CA 1
ATOM 699 C C . MET A 1 90 ? -1.782 5.703 3.835 1.00 87.19 90 MET A C 1
ATOM 701 O O . MET A 1 90 ? -1.024 6.668 3.926 1.00 87.19 90 MET A O 1
ATOM 705 N N . GLY A 1 91 ? -1.790 4.909 2.759 1.00 86.75 91 GLY A N 1
ATOM 706 C CA . GLY A 1 91 ? -0.881 5.108 1.630 1.00 86.75 91 GLY A CA 1
ATOM 707 C C . GLY A 1 91 ? -1.117 6.449 0.945 1.00 86.75 91 GLY A C 1
ATOM 708 O O . GLY A 1 91 ? -0.173 7.185 0.677 1.00 86.75 91 GLY A O 1
ATOM 709 N N . LYS A 1 92 ? -2.381 6.835 0.779 1.00 83.06 92 LYS A N 1
ATOM 710 C CA . LYS A 1 92 ? -2.749 8.139 0.223 1.00 83.06 92 LYS A CA 1
ATOM 711 C C . LYS A 1 92 ? -2.361 9.317 1.115 1.00 83.06 92 LYS A C 1
ATOM 713 O O . LYS A 1 92 ? -1.868 10.317 0.606 1.00 83.06 92 LYS A O 1
ATOM 718 N N . ILE A 1 93 ? -2.522 9.192 2.434 1.00 84.94 93 ILE A N 1
ATOM 719 C CA . ILE A 1 93 ? -2.027 10.198 3.387 1.00 84.94 93 ILE A CA 1
ATOM 720 C C . ILE A 1 93 ? -0.506 10.350 3.253 1.00 84.94 93 ILE A C 1
ATOM 722 O O . ILE A 1 93 ? 0.003 11.467 3.220 1.00 84.94 93 ILE A O 1
ATOM 726 N N . CYS A 1 94 ? 0.215 9.238 3.108 1.00 86.62 94 CYS A N 1
ATOM 727 C CA . CYS A 1 94 ? 1.656 9.258 2.878 1.00 86.62 94 CYS A CA 1
ATOM 728 C C . CYS A 1 94 ? 2.029 9.923 1.542 1.00 86.62 94 CYS A C 1
ATOM 730 O O . CYS A 1 94 ? 3.022 10.631 1.501 1.00 86.62 94 CYS A O 1
ATOM 732 N N . LEU A 1 95 ? 1.245 9.752 0.469 1.00 82.56 95 LEU A N 1
ATOM 733 C CA . LEU A 1 95 ? 1.465 10.456 -0.809 1.00 82.56 95 LEU A CA 1
ATOM 734 C C . LEU A 1 95 ? 1.243 11.977 -0.697 1.00 82.56 95 LEU A C 1
ATOM 736 O O . LEU A 1 95 ? 1.808 12.750 -1.471 1.00 82.56 95 LEU A O 1
ATOM 740 N N . ALA A 1 96 ? 0.425 12.423 0.261 1.00 82.50 96 ALA A N 1
ATOM 741 C CA . ALA A 1 96 ? 0.197 13.841 0.527 1.00 82.50 96 ALA A CA 1
ATOM 742 C C . ALA A 1 96 ? 1.269 14.458 1.452 1.00 82.50 96 ALA A C 1
ATOM 744 O O . ALA A 1 96 ? 1.587 15.641 1.306 1.00 82.50 96 ALA A O 1
ATOM 745 N N . ASP A 1 97 ? 1.852 13.674 2.369 1.00 82.56 97 ASP A N 1
ATOM 746 C CA . ASP A 1 97 ? 2.841 14.125 3.358 1.00 82.56 97 ASP A CA 1
ATOM 747 C C . ASP A 1 97 ? 4.103 13.238 3.363 1.00 82.56 97 ASP A C 1
ATOM 749 O O . ASP A 1 97 ? 4.137 12.138 3.923 1.00 82.56 97 ASP A O 1
ATOM 753 N N . GLY A 1 98 ? 5.197 13.775 2.813 1.00 80.19 98 GLY A N 1
ATOM 754 C CA . GLY A 1 98 ? 6.480 13.075 2.723 1.00 80.19 98 GLY A CA 1
ATOM 755 C C . GLY A 1 98 ? 7.126 12.728 4.074 1.00 80.19 98 GLY A C 1
ATOM 756 O O . GLY A 1 98 ? 7.929 11.792 4.134 1.00 80.19 98 GLY A O 1
ATOM 757 N N . LYS A 1 99 ? 6.790 13.421 5.175 1.00 85.50 99 LYS A N 1
ATOM 758 C CA . LYS A 1 99 ? 7.277 13.050 6.520 1.00 85.50 99 LYS A CA 1
ATOM 759 C C . LYS A 1 99 ? 6.578 11.784 7.010 1.00 85.50 99 LYS A C 1
ATOM 761 O O . LYS A 1 99 ? 7.241 10.888 7.535 1.00 85.50 99 LYS A O 1
ATOM 766 N N . LEU A 1 100 ? 5.264 11.684 6.797 1.00 85.12 100 LEU A N 1
ATOM 767 C CA . LEU A 1 100 ? 4.501 10.471 7.107 1.00 85.12 100 LEU A CA 1
ATOM 768 C C . LEU A 1 100 ? 4.913 9.315 6.192 1.00 85.12 100 LEU A C 1
ATOM 770 O O . LEU A 1 1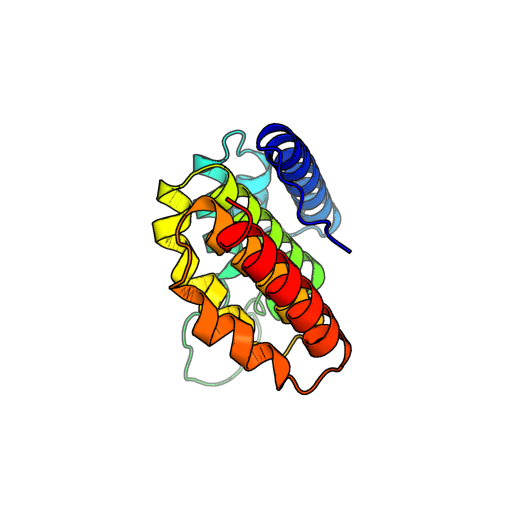00 ? 5.087 8.199 6.683 1.00 85.12 100 LEU A O 1
ATOM 774 N N . ALA A 1 101 ? 5.176 9.591 4.909 1.00 83.94 101 ALA A N 1
ATOM 775 C CA . ALA A 1 101 ? 5.695 8.591 3.981 1.00 83.94 101 ALA A CA 1
ATOM 776 C C . ALA A 1 101 ? 6.947 7.915 4.537 1.00 83.94 101 ALA A C 1
ATOM 778 O O . ALA A 1 101 ? 6.955 6.697 4.704 1.00 83.94 101 ALA A O 1
ATOM 779 N N . LYS A 1 102 ? 7.976 8.689 4.912 1.00 84.25 102 LYS A N 1
ATOM 780 C CA . LYS A 1 102 ? 9.230 8.141 5.464 1.00 84.25 102 LYS A CA 1
ATOM 781 C C . LYS A 1 102 ? 8.998 7.221 6.667 1.00 84.25 102 LYS A C 1
ATOM 783 O O . LYS A 1 102 ? 9.683 6.211 6.792 1.00 84.25 102 LYS A O 1
ATOM 788 N N . ARG A 1 103 ? 8.021 7.545 7.521 1.00 86.31 103 ARG A N 1
ATOM 789 C CA . ARG A 1 103 ? 7.689 6.765 8.721 1.00 86.31 103 ARG A CA 1
ATOM 790 C C . ARG A 1 103 ? 7.000 5.436 8.401 1.00 86.31 103 ARG A C 1
ATOM 792 O O . ARG A 1 103 ? 7.315 4.432 9.033 1.00 86.31 103 ARG A O 1
ATOM 799 N N . TYR A 1 104 ? 6.060 5.421 7.456 1.00 86.44 104 TYR A N 1
ATOM 800 C CA . TYR A 1 104 ? 5.190 4.260 7.216 1.00 86.44 104 TYR A CA 1
ATOM 801 C C . TYR A 1 104 ? 5.575 3.421 5.986 1.00 86.44 104 TYR A C 1
ATOM 803 O O . TYR A 1 104 ? 5.174 2.261 5.896 1.00 86.44 104 TYR A O 1
ATOM 811 N N . LEU A 1 105 ? 6.396 3.949 5.072 1.00 86.69 105 LEU A N 1
ATOM 812 C CA . LEU A 1 105 ? 6.910 3.264 3.873 1.00 86.69 105 LEU A CA 1
ATOM 813 C C . LEU A 1 105 ? 7.460 1.843 4.129 1.00 86.69 105 LEU A C 1
ATOM 815 O O . LEU A 1 105 ? 7.104 0.933 3.372 1.00 86.69 105 LEU A O 1
ATOM 819 N N . PRO A 1 106 ? 8.268 1.589 5.181 1.00 86.94 106 PRO A N 1
ATOM 820 C CA . PRO A 1 106 ? 8.771 0.242 5.454 1.00 86.94 106 PRO A CA 1
ATOM 821 C C . PRO A 1 106 ? 7.661 -0.798 5.657 1.00 86.94 106 PRO A C 1
ATOM 823 O O . PRO A 1 106 ? 7.816 -1.944 5.230 1.00 86.94 106 PRO A O 1
ATOM 826 N N . LEU A 1 107 ? 6.529 -0.389 6.243 1.00 89.00 107 LEU A N 1
ATOM 827 C CA . LEU A 1 107 ? 5.388 -1.266 6.511 1.00 89.00 107 LEU A CA 1
ATOM 828 C C . LEU A 1 107 ? 4.693 -1.690 5.216 1.00 89.00 107 LEU A C 1
ATOM 830 O O . LEU A 1 107 ? 4.373 -2.864 5.040 1.00 89.00 107 LEU A O 1
ATOM 834 N N . PHE A 1 108 ? 4.529 -0.768 4.263 1.00 88.81 108 PHE A N 1
ATOM 835 C CA . PHE A 1 108 ? 3.977 -1.100 2.947 1.00 88.81 108 PHE A CA 1
ATOM 836 C C . PHE A 1 108 ? 4.829 -2.150 2.228 1.00 88.81 108 PHE A C 1
ATOM 838 O O . PHE A 1 108 ? 4.292 -3.100 1.662 1.00 88.81 108 PHE A O 1
ATOM 845 N N . GLY A 1 109 ? 6.156 -2.062 2.339 1.00 87.56 109 GLY A N 1
ATOM 846 C CA . GLY A 1 109 ? 7.054 -3.080 1.791 1.00 87.56 109 GLY A CA 1
ATOM 847 C C . GLY A 1 109 ? 6.840 -4.488 2.370 1.00 87.56 109 GLY A C 1
ATOM 848 O O . GLY A 1 109 ? 7.070 -5.471 1.665 1.00 87.56 109 GLY A O 1
ATOM 849 N N . GLN A 1 110 ? 6.389 -4.610 3.623 1.00 86.75 110 GLN A N 1
ATOM 850 C CA . GLN A 1 110 ? 6.051 -5.902 4.237 1.00 86.75 110 GLN A CA 1
ATOM 851 C C . GLN A 1 110 ? 4.706 -6.437 3.725 1.00 86.75 110 GLN A C 1
ATOM 853 O O . GLN A 1 110 ? 4.573 -7.628 3.446 1.00 86.75 110 GLN A O 1
ATOM 858 N N . LEU A 1 111 ? 3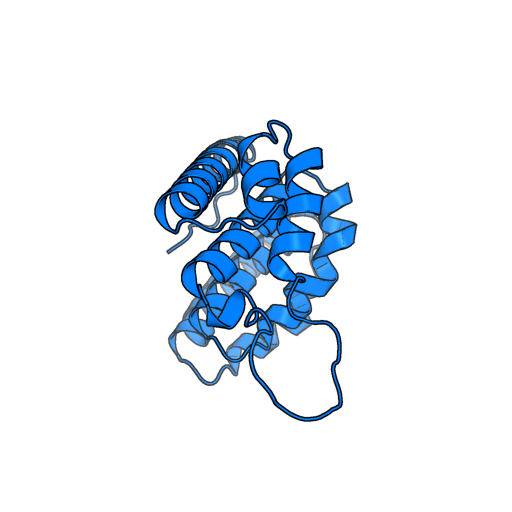.721 -5.559 3.518 1.00 88.25 111 LEU A N 1
ATOM 859 C CA . LEU A 1 111 ? 2.394 -5.942 3.021 1.00 88.25 111 LEU A CA 1
ATOM 860 C C . LEU A 1 111 ? 2.415 -6.512 1.598 1.00 88.25 111 LEU A C 1
ATOM 862 O O . LEU A 1 111 ? 1.519 -7.268 1.235 1.00 88.25 111 LEU A O 1
ATOM 866 N N . MET A 1 112 ? 3.445 -6.214 0.803 1.00 87.62 112 MET A N 1
ATOM 867 C CA . MET A 1 112 ? 3.654 -6.832 -0.515 1.00 87.62 112 MET A CA 1
ATOM 868 C C . MET A 1 112 ? 3.875 -8.350 -0.449 1.00 87.62 112 MET A C 1
ATOM 870 O O . MET A 1 112 ? 3.814 -9.015 -1.476 1.00 87.62 112 MET A O 1
ATOM 874 N N . GLN A 1 113 ? 4.120 -8.902 0.741 1.00 86.19 113 GLN A N 1
ATOM 875 C CA . GLN A 1 113 ? 4.323 -10.334 0.982 1.00 86.19 113 GLN A CA 1
ATOM 876 C C . GLN A 1 113 ? 3.162 -10.966 1.769 1.00 86.19 113 GLN A C 1
ATOM 878 O O . GLN A 1 113 ? 3.263 -12.100 2.225 1.00 86.19 113 GLN A O 1
ATOM 883 N N . THR A 1 114 ? 2.048 -10.247 1.946 1.00 87.88 114 THR A N 1
ATOM 884 C CA . THR A 1 114 ? 0.861 -10.783 2.626 1.00 87.88 114 THR A CA 1
ATOM 885 C C . THR A 1 114 ? 0.189 -11.891 1.808 1.00 87.88 114 THR A C 1
ATOM 887 O O . THR A 1 114 ? 0.334 -11.947 0.593 1.00 87.88 114 THR A O 1
ATOM 890 N N . ASP A 1 115 ? -0.599 -12.748 2.445 1.00 85.25 115 ASP A N 1
ATOM 891 C CA . ASP A 1 115 ? -1.385 -13.825 1.822 1.00 85.25 115 ASP A CA 1
ATOM 892 C C . ASP A 1 115 ? -2.525 -13.309 0.917 1.00 85.25 115 ASP A C 1
ATOM 894 O O . ASP A 1 115 ? -2.857 -13.924 -0.100 1.00 85.25 115 ASP A O 1
ATOM 898 N N . CYS A 1 116 ? -3.077 -12.133 1.219 1.00 85.31 116 CYS A N 1
ATOM 899 C CA . CYS A 1 116 ? -4.167 -11.525 0.460 1.00 85.31 116 CYS A CA 1
ATOM 900 C C . CYS A 1 116 ? -3.692 -10.871 -0.851 1.00 85.31 116 CYS A C 1
ATOM 902 O O . CYS A 1 116 ? -3.156 -9.762 -0.864 1.00 85.31 116 CYS A O 1
ATOM 904 N N . ALA A 1 117 ? -3.971 -11.523 -1.981 1.00 86.81 117 ALA A N 1
ATOM 905 C CA . ALA A 1 117 ? -3.567 -11.048 -3.307 1.00 86.81 117 ALA A CA 1
ATOM 906 C C . ALA A 1 117 ? -4.163 -9.688 -3.693 1.00 86.81 117 ALA A C 1
ATOM 908 O O . ALA A 1 117 ? -3.481 -8.864 -4.298 1.00 86.81 117 ALA A O 1
ATOM 909 N N . ALA A 1 118 ? -5.417 -9.425 -3.311 1.00 85.50 118 ALA A N 1
ATOM 910 C CA . ALA A 1 118 ? -6.052 -8.130 -3.548 1.00 85.50 118 ALA A CA 1
ATOM 911 C C . ALA A 1 118 ? -5.322 -7.004 -2.801 1.00 85.50 118 ALA A C 1
ATOM 913 O O . ALA A 1 118 ? -5.119 -5.923 -3.352 1.00 85.50 118 ALA A O 1
ATOM 914 N N . LEU A 1 119 ? -4.885 -7.273 -1.565 1.00 85.69 119 LEU A N 1
ATOM 915 C CA . LEU A 1 119 ? -4.087 -6.327 -0.796 1.00 85.69 119 LEU A CA 1
ATOM 916 C C . LEU A 1 119 ? -2.715 -6.133 -1.443 1.00 85.69 119 LEU A C 1
ATOM 918 O O . LEU A 1 119 ? -2.377 -4.993 -1.738 1.00 85.69 119 LEU A O 1
ATOM 922 N N . ARG A 1 120 ? -1.981 -7.212 -1.759 1.00 91.12 120 ARG A N 1
ATOM 923 C CA . ARG A 1 120 ? -0.683 -7.120 -2.459 1.00 91.12 120 ARG A CA 1
ATOM 924 C C . ARG A 1 120 ? -0.776 -6.259 -3.714 1.00 91.12 120 ARG A C 1
ATOM 926 O O . ARG A 1 120 ? -0.002 -5.321 -3.857 1.00 91.12 120 ARG A O 1
ATOM 933 N N . ASN A 1 121 ? -1.761 -6.527 -4.572 1.00 89.81 121 ASN A N 1
ATOM 934 C CA . ASN A 1 121 ? -1.983 -5.774 -5.804 1.00 89.81 121 ASN A CA 1
ATOM 935 C C . ASN A 1 121 ? -2.142 -4.270 -5.546 1.00 89.81 121 ASN A C 1
ATOM 937 O O . ASN A 1 121 ? -1.509 -3.444 -6.197 1.00 89.81 121 ASN A O 1
ATOM 941 N N . ASN A 1 122 ? -2.971 -3.920 -4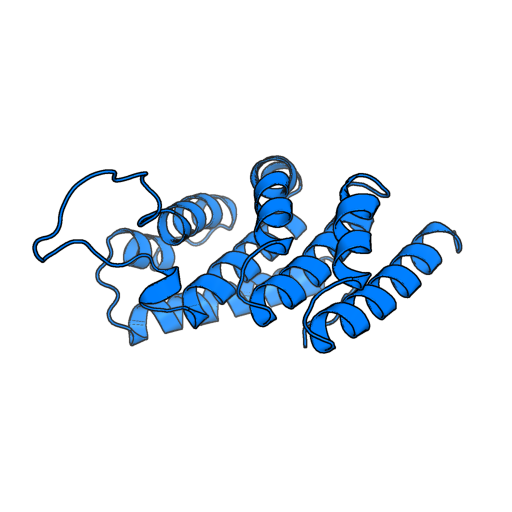.564 1.00 88.88 122 ASN A N 1
ATOM 942 C CA . ASN A 1 122 ? -3.205 -2.533 -4.186 1.00 88.88 122 ASN A CA 1
ATOM 943 C C . ASN A 1 122 ? -1.952 -1.868 -3.595 1.00 88.88 122 ASN A C 1
ATOM 945 O O . ASN A 1 122 ? -1.685 -0.705 -3.889 1.00 88.88 122 ASN A O 1
ATOM 949 N N . ILE A 1 123 ? -1.175 -2.592 -2.783 1.00 90.06 123 ILE A N 1
ATOM 950 C CA . ILE A 1 123 ? 0.074 -2.071 -2.219 1.00 90.06 123 ILE A CA 1
ATOM 951 C C . ILE A 1 123 ? 1.123 -1.853 -3.313 1.00 90.06 123 ILE A C 1
ATOM 953 O O . ILE A 1 123 ? 1.791 -0.827 -3.287 1.00 90.06 123 ILE A O 1
ATOM 957 N N . VAL A 1 124 ? 1.248 -2.758 -4.290 1.00 90.44 124 VAL A N 1
ATOM 958 C CA . VAL A 1 124 ? 2.188 -2.599 -5.416 1.00 90.44 124 VAL A CA 1
ATOM 959 C C . VAL A 1 124 ? 1.928 -1.288 -6.162 1.00 90.44 124 VAL A C 1
ATOM 961 O O . VAL A 1 124 ? 2.882 -0.562 -6.422 1.00 90.44 124 VAL A O 1
ATOM 964 N N . VAL A 1 125 ? 0.660 -0.954 -6.443 1.00 88.75 125 VAL A N 1
ATOM 965 C CA . VAL A 1 125 ? 0.285 0.332 -7.066 1.00 88.75 125 VAL A CA 1
ATOM 966 C C . VAL A 1 125 ? 0.819 1.506 -6.240 1.00 88.75 125 VAL A C 1
ATOM 968 O O . VAL A 1 125 ? 1.556 2.334 -6.765 1.00 88.75 125 VAL A O 1
ATOM 971 N N . MET A 1 126 ? 0.535 1.530 -4.934 1.00 86.88 126 MET A N 1
ATOM 972 C CA . MET A 1 126 ? 0.984 2.620 -4.056 1.00 86.88 126 MET A CA 1
ATOM 973 C C . MET A 1 126 ? 2.512 2.705 -3.945 1.00 86.88 126 MET A C 1
ATOM 975 O O . MET A 1 126 ? 3.072 3.796 -3.898 1.00 86.88 126 MET A O 1
ATOM 979 N N . MET A 1 127 ? 3.208 1.565 -3.923 1.00 88.44 127 MET A N 1
ATOM 980 C CA . MET A 1 127 ? 4.672 1.533 -3.884 1.00 88.44 127 MET A CA 1
ATOM 981 C C . MET A 1 127 ? 5.299 2.090 -5.163 1.00 88.44 127 MET A C 1
ATOM 983 O O . MET A 1 127 ? 6.336 2.747 -5.086 1.00 88.44 127 MET A O 1
ATOM 987 N N . THR A 1 128 ? 4.668 1.875 -6.319 1.00 87.50 128 THR A N 1
ATOM 988 C CA . THR A 1 128 ? 5.073 2.510 -7.578 1.00 87.50 128 THR A CA 1
ATOM 989 C C . THR A 1 128 ? 4.907 4.030 -7.513 1.00 87.50 128 THR A C 1
ATOM 991 O O . THR A 1 128 ? 5.847 4.740 -7.870 1.00 87.50 128 THR A O 1
ATOM 994 N N . ASP A 1 129 ? 3.790 4.532 -6.981 1.00 85.31 129 ASP A N 1
ATOM 995 C CA . ASP A 1 129 ? 3.569 5.979 -6.814 1.00 85.31 129 ASP A CA 1
ATOM 996 C C . ASP A 1 129 ? 4.627 6.606 -5.886 1.00 85.31 129 ASP A C 1
ATOM 998 O O . ASP A 1 129 ? 5.195 7.661 -6.180 1.00 85.31 129 ASP A O 1
ATOM 1002 N N . PHE A 1 130 ? 4.982 5.918 -4.794 1.00 85.75 130 PHE A N 1
ATOM 1003 C CA . PHE A 1 130 ? 6.067 6.357 -3.912 1.00 85.75 130 PHE A CA 1
ATOM 1004 C C . PHE A 1 130 ? 7.433 6.393 -4.605 1.00 85.75 130 PHE A C 1
ATOM 1006 O O . PHE A 1 130 ? 8.249 7.266 -4.291 1.00 85.75 130 PHE A O 1
ATOM 1013 N N . CYS A 1 131 ? 7.704 5.472 -5.534 1.00 84.25 131 CYS A N 1
ATOM 1014 C CA . CYS A 1 131 ? 8.948 5.488 -6.298 1.00 84.25 131 CYS A CA 1
ATOM 1015 C C . CYS A 1 131 ? 9.069 6.727 -7.187 1.00 84.25 131 CYS A C 1
ATOM 1017 O O . CYS A 1 131 ? 10.163 7.279 -7.285 1.00 84.25 131 CYS A O 1
ATOM 1019 N N . VAL A 1 132 ? 7.969 7.191 -7.782 1.00 81.00 132 VAL A N 1
ATOM 1020 C CA . VAL A 1 132 ? 7.959 8.425 -8.585 1.00 81.00 132 VAL A CA 1
ATOM 1021 C C . VAL A 1 132 ? 8.148 9.658 -7.699 1.00 81.00 132 VAL A C 1
ATOM 1023 O O . VAL A 1 132 ? 8.931 10.544 -8.034 1.00 81.00 132 VAL A O 1
ATOM 1026 N N . LEU A 1 133 ? 7.449 9.717 -6.560 1.00 77.81 133 LEU A N 1
ATOM 1027 C CA . LEU A 1 133 ? 7.368 10.939 -5.749 1.00 77.81 133 LEU A CA 1
ATOM 1028 C C . LEU A 1 133 ? 8.513 11.133 -4.754 1.00 77.81 133 LEU A C 1
ATOM 1030 O O . LEU A 1 133 ? 8.888 12.271 -4.475 1.00 77.81 133 LEU A O 1
ATOM 1034 N N . TYR A 1 134 ? 9.034 10.056 -4.167 1.00 74.62 134 TYR A N 1
ATOM 1035 C CA . TYR A 1 134 ? 9.943 10.166 -3.022 1.00 74.62 134 TYR A CA 1
ATOM 1036 C C . TYR A 1 134 ? 11.277 9.461 -3.208 1.00 74.62 134 TYR A C 1
ATOM 1038 O O . TYR A 1 134 ? 12.240 9.834 -2.539 1.00 74.62 134 TYR A O 1
ATOM 1046 N N . CYS A 1 135 ? 11.346 8.412 -4.031 1.00 70.12 135 CYS A N 1
ATOM 1047 C CA . CYS A 1 135 ? 12.554 7.601 -4.119 1.00 70.12 135 CYS A CA 1
ATOM 1048 C C . CYS A 1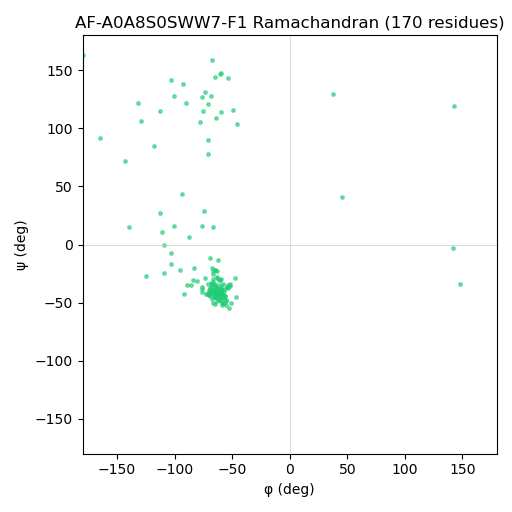 135 ? 12.578 6.699 -5.362 1.00 70.12 135 CYS A C 1
ATOM 1050 O O . CYS A 1 135 ? 12.141 5.540 -5.325 1.00 70.12 135 CYS A O 1
ATOM 1052 N N . SER A 1 136 ? 13.152 7.213 -6.450 1.00 62.66 136 SER A N 1
ATOM 1053 C CA . SER A 1 136 ? 13.339 6.502 -7.715 1.00 62.66 136 SER A CA 1
ATOM 1054 C C . SER A 1 136 ? 14.419 5.420 -7.576 1.00 62.66 136 SER A C 1
ATOM 1056 O O . SER A 1 136 ? 15.569 5.615 -7.954 1.00 62.66 136 SER A O 1
ATOM 1058 N N . GLY A 1 137 ? 14.076 4.282 -6.968 1.00 67.81 137 GLY A N 1
ATOM 1059 C CA . GLY A 1 137 ? 14.946 3.099 -6.948 1.00 67.81 137 GLY A CA 1
ATOM 1060 C C . GLY A 1 137 ? 14.859 2.225 -5.698 1.00 67.81 137 GLY A C 1
ATOM 1061 O O . GLY A 1 137 ? 14.942 1.003 -5.807 1.00 67.81 137 GLY A O 1
ATOM 1062 N N . CYS A 1 138 ? 14.631 2.792 -4.509 1.00 75.50 138 CYS A N 1
ATOM 1063 C CA . CYS A 1 138 ? 14.807 2.040 -3.254 1.00 75.50 138 CYS A CA 1
ATOM 1064 C C . CYS A 1 138 ? 13.801 0.896 -3.031 1.00 75.50 138 CYS A C 1
ATOM 1066 O O . CYS A 1 138 ? 14.085 -0.036 -2.278 1.00 75.50 138 CYS A O 1
ATOM 1068 N N . TYR A 1 139 ? 12.649 0.919 -3.706 1.00 84.50 139 TYR A N 1
ATOM 1069 C CA . TYR A 1 139 ? 11.655 -0.157 -3.638 1.00 84.50 139 TYR A CA 1
ATOM 1070 C C . TYR A 1 139 ? 11.556 -0.985 -4.919 1.00 84.50 139 TYR A C 1
ATOM 1072 O O . TYR A 1 139 ? 10.827 -1.977 -4.930 1.00 84.50 139 TYR A O 1
ATOM 1080 N N . MET A 1 140 ? 12.342 -0.667 -5.953 1.00 85.75 140 MET A N 1
ATOM 1081 C CA . MET A 1 140 ? 12.309 -1.375 -7.238 1.00 85.75 140 MET A CA 1
ATOM 1082 C C . MET A 1 140 ? 12.536 -2.873 -7.065 1.00 85.75 140 MET A C 1
ATOM 1084 O O . MET A 1 140 ? 11.730 -3.672 -7.527 1.00 85.75 140 MET A O 1
ATOM 1088 N N . SER A 1 141 ? 13.564 -3.260 -6.306 1.00 86.25 141 SER A N 1
ATOM 1089 C CA . SER A 1 141 ? 13.862 -4.672 -6.030 1.00 86.25 141 SER A CA 1
ATOM 1090 C C . SER A 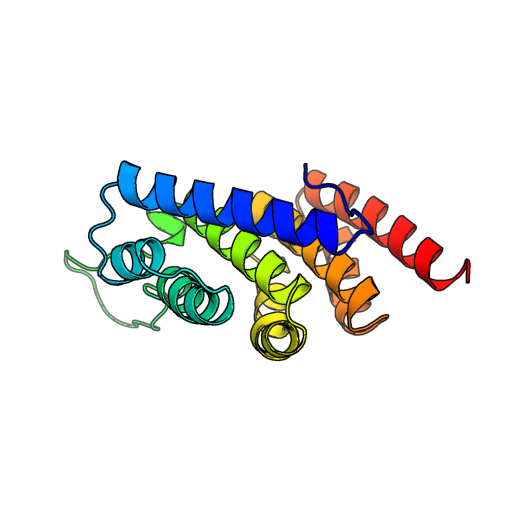1 141 ? 12.730 -5.396 -5.284 1.00 86.25 141 SER A C 1
ATOM 1092 O O . SER A 1 141 ? 12.517 -6.591 -5.470 1.00 86.25 141 SER A O 1
ATOM 1094 N N . LYS A 1 142 ? 11.957 -4.692 -4.445 1.00 88.50 142 LYS A N 1
ATOM 1095 C CA . LYS A 1 142 ? 10.787 -5.285 -3.778 1.00 88.50 142 LYS A CA 1
ATOM 1096 C C . LYS A 1 142 ? 9.607 -5.419 -4.742 1.00 88.50 142 LYS A C 1
ATOM 1098 O O . LYS A 1 142 ? 8.951 -6.454 -4.732 1.00 88.50 142 LYS A O 1
ATOM 1103 N N . ILE A 1 143 ? 9.375 -4.421 -5.597 1.00 91.25 143 ILE A N 1
ATOM 1104 C CA . ILE A 1 143 ? 8.308 -4.435 -6.609 1.00 91.25 143 ILE A CA 1
ATOM 1105 C C . ILE A 1 143 ? 8.556 -5.524 -7.658 1.00 91.25 143 ILE A C 1
ATOM 1107 O O . ILE A 1 143 ? 7.634 -6.268 -7.985 1.00 91.25 143 ILE A O 1
ATOM 1111 N N . THR A 1 144 ? 9.789 -5.695 -8.140 1.00 92.50 144 THR A N 1
ATOM 1112 C CA . THR A 1 144 ? 10.108 -6.716 -9.153 1.00 92.50 144 THR A CA 1
ATOM 1113 C C . THR A 1 144 ? 9.882 -8.141 -8.659 1.00 92.50 144 THR A C 1
ATOM 1115 O O . THR A 1 144 ? 9.523 -9.004 -9.459 1.00 92.50 144 THR A O 1
ATOM 1118 N N . LYS A 1 145 ? 9.987 -8.408 -7.350 1.00 93.06 145 LYS A N 1
ATOM 1119 C CA . LYS A 1 145 ? 9.640 -9.725 -6.783 1.00 93.06 145 LYS A CA 1
ATOM 1120 C C . LYS A 1 145 ? 8.174 -10.098 -7.028 1.00 93.06 145 LYS A C 1
ATOM 1122 O O . LYS A 1 145 ? 7.886 -11.277 -7.220 1.00 93.06 145 LYS A O 1
ATOM 1127 N N . CYS A 1 146 ? 7.266 -9.123 -7.111 1.00 93.38 146 CYS A N 1
ATOM 1128 C CA . CYS A 1 146 ? 5.851 -9.369 -7.409 1.00 93.38 146 CYS A CA 1
ATOM 1129 C C . CYS A 1 146 ? 5.599 -9.841 -8.856 1.00 93.38 146 CYS A C 1
ATOM 1131 O O . CYS A 1 146 ? 4.528 -10.369 -9.143 1.00 93.38 146 CYS A O 1
ATOM 1133 N N . LEU A 1 147 ? 6.585 -9.767 -9.761 1.00 95.06 147 LEU A N 1
ATOM 1134 C CA . LEU A 1 147 ? 6.491 -10.420 -11.077 1.00 95.06 147 LEU A CA 1
ATOM 1135 C C . LEU A 1 147 ? 6.435 -11.949 -10.967 1.00 95.06 147 LEU A C 1
ATOM 1137 O O . LEU A 1 147 ? 5.939 -12.614 -11.872 1.00 95.06 147 LEU A O 1
ATOM 1141 N N . ARG A 1 148 ? 6.917 -12.507 -9.851 1.00 94.81 148 ARG A N 1
ATOM 1142 C CA . ARG A 1 148 ? 6.878 -13.944 -9.546 1.00 94.81 148 ARG A CA 1
ATOM 1143 C C . ARG A 1 148 ? 5.741 -14.309 -8.588 1.00 94.81 148 ARG A C 1
ATOM 1145 O O . ARG A 1 148 ? 5.766 -15.379 -7.990 1.00 94.81 148 ARG A O 1
ATOM 1152 N N . ASP A 1 149 ? 4.759 -13.423 -8.410 1.00 95.81 149 ASP A N 1
ATOM 1153 C CA . ASP A 1 149 ? 3.625 -13.672 -7.518 1.00 95.81 149 ASP A CA 1
ATOM 1154 C C . ASP A 1 149 ? 2.837 -14.919 -7.942 1.00 95.81 149 ASP A C 1
ATOM 1156 O O . ASP A 1 149 ? 2.707 -15.214 -9.131 1.00 95.81 149 ASP A O 1
ATOM 1160 N N . THR A 1 150 ? 2.256 -15.633 -6.979 1.00 94.25 150 THR A N 1
ATOM 1161 C CA . THR A 1 150 ? 1.438 -16.825 -7.246 1.00 94.25 150 THR A CA 1
ATOM 1162 C C . THR A 1 150 ? 0.179 -16.501 -8.052 1.00 94.25 150 THR A C 1
ATOM 1164 O O . THR A 1 150 ? -0.300 -17.331 -8.829 1.00 94.25 150 THR A O 1
ATOM 1167 N N . ARG A 1 151 ? -0.357 -15.282 -7.926 1.00 94.06 151 ARG A N 1
ATOM 1168 C CA . ARG A 1 151 ? -1.590 -14.848 -8.586 1.00 94.06 151 ARG A CA 1
ATOM 1169 C C . ARG A 1 151 ? -1.292 -14.015 -9.824 1.00 94.06 151 ARG A C 1
ATOM 1171 O O . ARG A 1 151 ? -0.617 -12.992 -9.770 1.00 94.06 151 ARG A O 1
ATOM 1178 N N . GLU A 1 152 ? -1.896 -14.417 -10.937 1.00 92.44 152 GLU A N 1
ATOM 1179 C CA . GLU A 1 152 ? -1.728 -13.764 -12.237 1.00 92.44 152 GLU A CA 1
ATOM 1180 C C . GLU A 1 152 ? -2.097 -12.278 -12.224 1.00 92.44 152 GLU A C 1
ATOM 1182 O O . GLU A 1 152 ? -1.392 -11.469 -12.821 1.00 92.44 152 GLU A O 1
ATOM 1187 N N . LEU A 1 153 ? -3.157 -11.914 -11.496 1.00 89.25 153 LEU A N 1
ATOM 1188 C CA . LEU A 1 153 ? -3.597 -10.527 -11.355 1.00 89.25 153 LEU A CA 1
ATOM 1189 C C . LEU A 1 153 ? -2.482 -9.623 -10.814 1.00 89.25 153 LEU A C 1
ATOM 1191 O O . LEU A 1 153 ? -2.260 -8.546 -11.360 1.00 89.25 153 LEU A O 1
ATOM 1195 N N . VAL A 1 154 ? -1.755 -10.081 -9.789 1.00 91.69 154 VAL A N 1
ATOM 1196 C CA . VAL A 1 154 ? -0.645 -9.315 -9.206 1.00 91.69 154 VAL A CA 1
ATOM 1197 C C . VAL A 1 154 ? 0.489 -9.211 -10.223 1.00 91.69 154 VAL A C 1
ATOM 1199 O O . VAL A 1 154 ? 0.951 -8.108 -10.490 1.00 91.69 154 VAL A O 1
ATOM 1202 N N . ARG A 1 155 ? 0.868 -10.323 -10.872 1.00 95.56 155 ARG A N 1
ATOM 1203 C CA . ARG A 1 155 ? 1.941 -10.334 -11.884 1.00 95.56 155 ARG A CA 1
ATOM 1204 C C . ARG A 1 155 ? 1.675 -9.354 -13.029 1.00 95.56 155 ARG A C 1
ATOM 1206 O O . ARG A 1 155 ? 2.545 -8.546 -13.354 1.00 95.56 155 ARG A O 1
ATOM 1213 N N . ARG A 1 156 ? 0.474 -9.402 -13.624 1.00 91.19 156 ARG A N 1
ATOM 1214 C CA . ARG A 1 156 ? 0.078 -8.520 -14.738 1.00 91.19 156 ARG A CA 1
ATOM 1215 C C . ARG A 1 156 ? 0.103 -7.054 -14.320 1.00 91.19 156 ARG A C 1
ATOM 1217 O O . ARG A 1 156 ? 0.665 -6.227 -15.035 1.00 91.19 156 ARG A O 1
ATOM 1224 N N . GLN A 1 157 ? -0.462 -6.736 -13.156 1.00 89.94 157 GLN A N 1
ATOM 1225 C CA . GLN A 1 157 ? -0.465 -5.367 -12.653 1.00 89.94 157 GLN A CA 1
ATOM 1226 C C . GLN A 1 157 ? 0.959 -4.868 -12.371 1.00 89.94 157 GLN A C 1
ATOM 1228 O O . GLN A 1 157 ? 1.301 -3.758 -12.775 1.00 89.94 157 GLN A O 1
ATOM 1233 N N . THR A 1 158 ? 1.803 -5.681 -11.725 1.00 93.50 158 THR A N 1
ATOM 1234 C CA . THR A 1 158 ? 3.209 -5.345 -11.458 1.00 93.50 158 THR A CA 1
ATOM 1235 C C . THR A 1 158 ? 3.973 -5.064 -12.747 1.00 93.50 158 THR A C 1
ATOM 1237 O O . THR A 1 158 ? 4.702 -4.078 -12.804 1.00 93.50 158 THR A O 1
ATOM 1240 N N . PHE A 1 159 ? 3.789 -5.886 -13.783 1.00 93.31 159 PHE A N 1
ATOM 1241 C CA . PHE A 1 159 ? 4.435 -5.680 -15.079 1.00 93.31 159 PHE A CA 1
ATOM 1242 C C . PHE A 1 159 ? 4.064 -4.321 -15.684 1.00 93.31 159 PHE A C 1
ATOM 1244 O O . PHE A 1 159 ? 4.951 -3.524 -15.976 1.00 93.31 159 PHE A O 1
ATOM 1251 N N . ILE A 1 160 ? 2.765 -4.012 -15.774 1.00 89.38 160 ILE A N 1
ATOM 1252 C CA . ILE A 1 160 ? 2.274 -2.735 -16.321 1.00 89.38 160 ILE A CA 1
ATOM 1253 C C . ILE A 1 160 ? 2.843 -1.541 -15.542 1.00 89.38 160 ILE A C 1
ATOM 1255 O O . ILE A 1 160 ? 3.276 -0.554 -16.138 1.00 89.38 160 ILE A O 1
ATOM 1259 N N . LEU A 1 161 ? 2.845 -1.619 -14.209 1.00 89.81 161 LEU A N 1
ATOM 1260 C CA . LEU A 1 161 ? 3.353 -0.552 -13.346 1.00 89.81 161 LEU A CA 1
ATOM 1261 C C . LEU A 1 161 ? 4.861 -0.345 -13.504 1.00 89.81 161 LEU A C 1
ATOM 1263 O O . LEU A 1 161 ? 5.304 0.796 -13.579 1.00 89.81 161 LEU A O 1
ATOM 1267 N N . LEU A 1 162 ? 5.643 -1.424 -13.590 1.00 90.00 162 LEU A N 1
ATOM 1268 C CA . LEU A 1 162 ? 7.086 -1.338 -13.817 1.00 90.00 162 LEU A CA 1
ATOM 1269 C C . LEU A 1 162 ? 7.408 -0.750 -15.190 1.00 90.00 162 LEU A C 1
ATOM 1271 O O . LEU A 1 162 ? 8.283 0.107 -15.273 1.00 90.00 162 LEU A O 1
ATOM 1275 N N . SER A 1 163 ? 6.691 -1.151 -16.244 1.00 88.38 163 SER A N 1
ATOM 1276 C CA . SER A 1 163 ? 6.867 -0.569 -17.580 1.00 88.38 163 SER A CA 1
ATOM 1277 C C . SER A 1 163 ? 6.635 0.943 -17.567 1.00 88.38 163 SER A C 1
ATOM 1279 O O . SER A 1 163 ? 7.460 1.688 -18.089 1.00 88.38 163 SER A O 1
ATOM 1281 N N . ARG A 1 164 ? 5.563 1.405 -16.909 1.00 85.25 164 ARG A N 1
ATOM 1282 C CA . ARG A 1 164 ? 5.266 2.841 -16.762 1.00 85.25 164 ARG A CA 1
ATOM 1283 C C . ARG A 1 164 ? 6.315 3.569 -15.930 1.00 85.25 164 ARG A C 1
ATOM 1285 O O . ARG A 1 164 ? 6.757 4.647 -16.307 1.00 85.25 164 ARG A O 1
ATOM 1292 N N . LEU A 1 165 ? 6.739 2.969 -14.821 1.00 83.44 165 LEU A N 1
ATOM 1293 C CA . LEU A 1 165 ? 7.743 3.557 -13.943 1.00 83.44 165 LEU A CA 1
ATOM 1294 C C . LEU A 1 165 ? 9.085 3.727 -14.668 1.00 83.44 165 LEU A C 1
ATOM 1296 O O . LEU A 1 165 ? 9.686 4.792 -14.589 1.00 83.44 165 LEU A O 1
ATOM 1300 N N . LEU A 1 166 ? 9.524 2.722 -15.431 1.00 82.94 166 LEU A N 1
ATOM 1301 C CA . LEU A 1 166 ? 10.743 2.816 -16.238 1.00 82.94 166 LEU A CA 1
ATOM 1302 C C . LEU A 1 166 ? 10.626 3.908 -17.308 1.00 82.94 166 LEU A C 1
ATOM 1304 O O . LEU A 1 166 ? 11.537 4.720 -17.438 1.00 82.94 166 LEU A O 1
ATOM 1308 N N . GLN A 1 167 ? 9.492 3.992 -18.007 1.00 79.31 167 GLN A N 1
ATOM 1309 C CA . GLN A 1 167 ? 9.243 5.076 -18.965 1.00 79.31 167 GLN A CA 1
ATOM 1310 C C . GLN A 1 167 ? 9.319 6.458 -18.295 1.00 79.31 167 GLN A C 1
ATOM 1312 O O . GLN A 1 167 ? 9.989 7.344 -18.814 1.00 79.31 167 GLN A O 1
ATOM 1317 N N . SER A 1 168 ? 8.730 6.626 -17.106 1.00 71.94 168 SER A N 1
ATOM 1318 C CA . SER A 1 168 ? 8.753 7.905 -16.373 1.00 71.94 168 SER A CA 1
ATOM 1319 C C . SER A 1 168 ? 10.147 8.333 -15.885 1.00 71.94 168 SER A C 1
ATOM 1321 O O . SER A 1 168 ? 10.380 9.513 -15.627 1.00 71.94 168 SER A O 1
ATOM 1323 N N . ILE A 1 169 ? 11.074 7.379 -15.731 1.00 67.25 169 ILE A N 1
ATOM 1324 C CA . ILE A 1 169 ? 12.447 7.641 -15.275 1.00 67.25 169 ILE A CA 1
ATOM 1325 C C . ILE A 1 169 ? 13.374 7.953 -16.460 1.00 67.25 169 ILE A C 1
ATOM 1327 O O . ILE A 1 169 ? 14.273 8.773 -16.303 1.00 67.25 169 ILE A O 1
ATOM 1331 N N . TYR A 1 170 ? 13.162 7.324 -17.622 1.00 59.00 170 TYR A N 1
ATOM 1332 C CA . TYR A 1 170 ? 14.042 7.449 -18.794 1.00 59.00 170 TYR A CA 1
ATOM 1333 C C . TYR A 1 170 ? 13.607 8.506 -19.821 1.00 59.00 170 TYR A C 1
ATOM 1335 O O . TYR A 1 170 ? 14.449 8.963 -20.584 1.00 59.00 170 TYR A O 1
ATOM 1343 N N . VAL A 1 171 ? 12.330 8.904 -19.866 1.00 57.50 171 VAL A N 1
ATOM 1344 C CA . VAL A 1 171 ? 11.813 9.918 -20.815 1.00 57.50 171 VAL A CA 1
ATOM 1345 C C . VAL A 1 171 ? 11.833 11.321 -20.182 1.00 57.50 171 VAL A C 1
ATOM 1347 O O . VAL A 1 171 ? 10.862 12.066 -20.264 1.00 57.50 171 VAL A O 1
ATOM 1350 N N . LYS A 1 172 ? 12.921 11.674 -19.493 1.00 50.31 172 LYS A N 1
ATOM 1351 C CA . LYS A 1 172 ? 13.143 13.039 -18.990 1.00 50.31 172 LYS A CA 1
ATOM 1352 C C . LYS A 1 172 ? 14.147 13.782 -19.847 1.00 50.31 172 LYS A C 1
ATOM 1354 O O . LYS A 1 172 ? 15.168 13.157 -20.202 1.00 50.31 172 LYS A O 1
#